Protein AF-A0A0J8UMG7-F1 (afdb_monomer_lite)

Foldseek 3Di:
DDDDDPPPPVVVVVVVVVVVVVVVVVVDDPCPVPDDDDDPVVVVVVVVVVQQQVCQVQFPPQDADPQGDGPDDSVVQPQKGWDDKDFPDPVRQRKIWTWIFGHPPDDTDIDTHIDGDPDVPVCVVVVPCPDDPDDPDDPDPPPD

InterPro domains:
  IPR029058 Alpha/Beta hydrolase fold [G3DSA:3.40.50.1820] (32-143)
  IPR029058 Alpha/Beta hydrolase fold [SSF53474] (43-130)
  IPR051299 Alpha/beta hydrolase lipase/esterase [PTHR46640] (12-139)

Organism: NCBI:txid396776

pLDDT: mean 81.43, std 16.69, range [40.59, 98.5]

Structure (mmCIF, N/CA/C/O backbone):
data_AF-A0A0J8UMG7-F1
#
_entry.id   AF-A0A0J8UMG7-F1
#
loop_
_atom_site.group_PDB
_atom_site.id
_atom_site.type_symbol
_atom_site.label_atom_id
_atom_site.label_alt_id
_atom_site.label_comp_id
_atom_site.label_asym_id
_atom_site.label_entity_id
_atom_site.label_seq_id
_atom_site.pdbx_PDB_ins_code
_atom_site.Cartn_x
_atom_site.Cartn_y
_atom_site.Cartn_z
_atom_site.occupancy
_atom_site.B_iso_or_equiv
_atom_site.auth_seq_id
_atom_site.auth_comp_id
_atom_site.auth_asym_id
_atom_site.auth_atom_id
_atom_site.pdbx_PDB_model_num
ATOM 1 N N . MET A 1 1 ? -9.752 -48.807 63.835 1.00 40.59 1 MET A N 1
ATOM 2 C CA . MET A 1 1 ? -9.842 -47.347 64.065 1.00 40.59 1 MET A CA 1
ATOM 3 C C . MET A 1 1 ? -8.886 -46.637 63.116 1.00 40.59 1 MET A C 1
ATOM 5 O O . MET A 1 1 ? -7.694 -46.640 63.376 1.00 40.59 1 MET A O 1
ATOM 9 N N . THR A 1 2 ? -9.375 -46.036 62.032 1.00 44.28 2 THR A N 1
ATOM 10 C CA . THR A 1 2 ? -8.588 -45.105 61.202 1.00 44.28 2 THR A CA 1
ATOM 11 C C . THR A 1 2 ? -9.503 -43.964 60.765 1.00 44.28 2 THR A C 1
ATOM 13 O O . THR A 1 2 ? -10.340 -44.096 59.879 1.00 44.28 2 THR A O 1
ATOM 16 N N . ARG A 1 3 ? -9.392 -42.841 61.480 1.00 49.38 3 ARG A N 1
ATOM 17 C CA . ARG A 1 3 ? -10.143 -41.604 61.248 1.00 49.38 3 ARG A CA 1
ATOM 18 C C . ARG A 1 3 ? -9.490 -40.860 60.078 1.00 49.38 3 ARG A C 1
ATOM 20 O O . ARG A 1 3 ? -8.362 -40.392 60.216 1.00 49.38 3 ARG A O 1
ATOM 27 N N . ALA A 1 4 ? -10.175 -40.772 58.938 1.00 53.69 4 ALA A N 1
ATOM 28 C CA . ALA A 1 4 ? -9.739 -39.960 57.803 1.00 53.69 4 ALA A CA 1
ATOM 29 C C . ALA A 1 4 ? -9.665 -38.478 58.222 1.00 53.69 4 ALA A C 1
ATOM 31 O O . ALA A 1 4 ? -10.604 -37.953 58.822 1.00 53.69 4 ALA A O 1
ATOM 32 N N . ARG A 1 5 ? -8.527 -37.817 57.968 1.00 57.31 5 ARG A N 1
ATOM 33 C CA . ARG A 1 5 ? -8.287 -36.410 58.334 1.00 57.31 5 ARG A CA 1
ATOM 34 C C . ARG A 1 5 ? -8.921 -35.469 57.289 1.00 57.31 5 ARG A C 1
ATOM 36 O O . ARG A 1 5 ? -8.459 -35.468 56.150 1.00 57.31 5 ARG A O 1
ATOM 43 N N . PRO A 1 6 ? -9.895 -34.611 57.648 1.00 53.78 6 PRO A N 1
ATOM 44 C CA . PRO A 1 6 ? -10.584 -33.705 56.722 1.00 53.78 6 PRO A CA 1
ATOM 45 C C . PRO A 1 6 ? -9.822 -32.375 56.535 1.00 53.78 6 PRO A C 1
ATOM 47 O O . PRO A 1 6 ? -10.382 -31.301 56.713 1.00 53.78 6 PRO A O 1
ATOM 50 N N . GLY A 1 7 ? -8.516 -32.432 56.244 1.00 54.94 7 GLY A N 1
ATOM 51 C CA . GLY A 1 7 ? -7.640 -31.243 56.240 1.00 54.94 7 GLY A CA 1
ATOM 52 C C . GLY A 1 7 ? -7.069 -30.821 54.881 1.00 54.94 7 GLY A C 1
ATOM 53 O O . GLY A 1 7 ? -6.580 -29.706 54.755 1.00 54.94 7 GLY A O 1
ATOM 54 N N . HIS A 1 8 ? -7.107 -31.686 53.861 1.00 55.12 8 HIS A N 1
ATOM 55 C CA . HIS A 1 8 ? -6.413 -31.430 52.585 1.00 55.12 8 HIS A CA 1
ATOM 56 C C . HIS A 1 8 ? -7.260 -30.696 51.532 1.00 55.12 8 HIS A C 1
ATOM 58 O O . HIS A 1 8 ? -6.709 -30.003 50.683 1.00 55.12 8 HIS A O 1
ATOM 64 N N . SER A 1 9 ? -8.593 -30.788 51.598 1.00 58.50 9 SER A N 1
ATOM 65 C CA . SER A 1 9 ? -9.470 -30.222 50.560 1.00 58.50 9 SER A CA 1
ATOM 66 C C . SER A 1 9 ? -9.571 -28.694 50.613 1.00 58.50 9 SER A C 1
ATOM 68 O O . SER A 1 9 ? -9.658 -28.056 49.571 1.00 58.50 9 SER A O 1
ATOM 70 N N . ILE A 1 10 ? -9.541 -28.108 51.814 1.00 61.28 10 ILE A N 1
ATOM 71 C CA . ILE A 1 10 ? -9.785 -26.670 52.039 1.00 61.28 10 ILE A CA 1
ATOM 72 C C . ILE A 1 10 ? -8.584 -25.829 51.576 1.00 61.28 10 ILE A C 1
ATOM 74 O O . ILE A 1 10 ? -8.742 -24.751 51.005 1.00 61.28 10 ILE A O 1
ATOM 78 N N . SER A 1 11 ? -7.376 -26.363 51.768 1.00 70.88 11 SER A N 1
ATOM 79 C CA . SER A 1 11 ? -6.120 -25.746 51.336 1.00 70.88 11 SER A CA 1
ATOM 80 C C . SER A 1 11 ? -6.040 -25.655 49.809 1.00 70.88 11 SER A C 1
ATOM 82 O O . SER A 1 11 ? -5.774 -24.594 49.251 1.00 70.88 11 SER A O 1
ATOM 84 N N . MET A 1 12 ? -6.382 -26.741 49.109 1.00 73.31 12 MET A N 1
ATOM 85 C CA . MET A 1 12 ? -6.317 -26.790 47.648 1.00 73.31 12 MET A CA 1
ATOM 86 C C . MET A 1 12 ? -7.334 -25.852 46.982 1.00 73.31 12 MET A C 1
ATOM 88 O O . MET A 1 12 ? -6.992 -25.162 46.023 1.00 73.31 12 MET A O 1
ATOM 92 N N . THR A 1 13 ? -8.553 -25.754 47.524 1.00 79.88 13 THR A N 1
ATOM 93 C CA . THR A 1 13 ? -9.547 -24.775 47.056 1.00 79.88 13 THR A CA 1
ATOM 94 C C . THR A 1 13 ? -9.097 -23.336 47.292 1.00 79.88 13 THR A C 1
ATOM 96 O O . THR A 1 13 ? -9.307 -22.491 46.427 1.00 79.88 13 THR A O 1
ATOM 99 N N . TYR A 1 14 ? -8.435 -23.054 48.418 1.00 85.31 14 TYR A N 1
ATOM 100 C CA . TYR A 1 14 ? -7.916 -21.719 48.716 1.00 85.31 14 TYR A CA 1
ATOM 101 C C . TYR A 1 14 ? -6.828 -21.305 47.720 1.00 85.31 14 TYR A C 1
ATOM 103 O O . TYR A 1 14 ? -6.915 -20.226 47.139 1.00 85.31 14 TYR A O 1
ATOM 111 N N . TYR A 1 15 ? -5.855 -22.182 47.450 1.00 86.44 15 TYR A N 1
ATOM 112 C CA . TYR A 1 15 ? -4.812 -21.912 46.456 1.00 86.44 15 TYR A CA 1
ATOM 113 C C . TYR A 1 15 ? -5.370 -21.760 45.040 1.00 86.44 15 TYR A C 1
ATOM 115 O O . TYR A 1 15 ? -4.899 -20.902 44.297 1.00 86.44 15 TYR A O 1
ATOM 123 N N . PHE A 1 16 ? -6.390 -22.541 44.674 1.00 84.69 16 PHE A N 1
ATOM 124 C CA . PHE A 1 16 ? -7.036 -22.422 43.368 1.00 84.69 16 PHE A CA 1
ATOM 125 C C . PHE A 1 16 ? -7.751 -21.075 43.215 1.00 84.69 16 PHE A C 1
ATOM 127 O O . PHE A 1 16 ? -7.536 -20.371 42.231 1.00 84.69 16 PHE A O 1
ATOM 134 N N . VAL A 1 17 ? -8.532 -20.665 44.219 1.00 85.81 17 VAL A N 1
ATOM 135 C CA . VAL A 1 17 ? -9.197 -19.354 44.222 1.00 85.81 1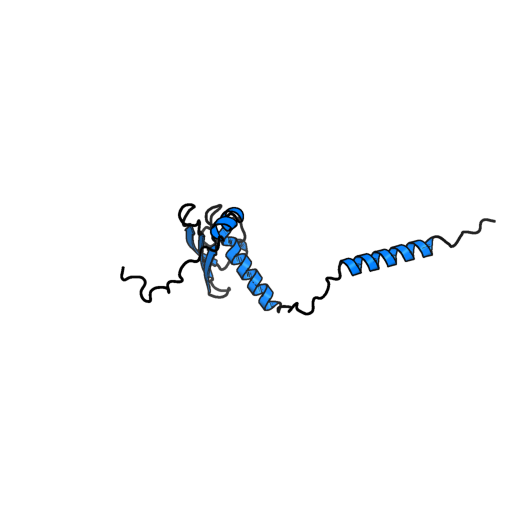7 VAL A CA 1
ATOM 136 C C . VAL A 1 17 ? -8.161 -18.231 44.175 1.00 85.81 17 VAL A C 1
ATOM 138 O O . VAL A 1 17 ? -8.273 -17.339 43.336 1.00 85.81 17 VAL A O 1
ATOM 141 N N . LEU A 1 18 ? -7.105 -18.302 44.987 1.00 86.19 18 LEU A N 1
ATOM 142 C CA . LEU A 1 18 ? -6.045 -17.294 44.992 1.00 86.19 18 LEU A CA 1
ATOM 143 C C . LEU A 1 18 ? -5.358 -17.183 43.621 1.00 86.19 18 LEU A C 1
ATOM 145 O O . LEU A 1 18 ? -5.176 -16.081 43.112 1.00 86.19 18 LEU A O 1
ATOM 149 N N . ALA A 1 19 ? -5.036 -18.317 42.993 1.00 86.06 19 ALA A N 1
ATOM 150 C CA . ALA A 1 19 ? -4.437 -18.356 41.663 1.00 86.06 19 ALA A CA 1
ATOM 151 C C . ALA A 1 19 ? -5.370 -17.762 40.596 1.00 86.06 19 ALA A C 1
ATOM 153 O O . ALA A 1 19 ? -4.912 -16.991 39.755 1.00 86.06 19 ALA A O 1
ATOM 154 N N . THR A 1 20 ? -6.676 -18.051 40.651 1.00 82.31 20 THR A N 1
ATOM 155 C CA . THR A 1 20 ? -7.651 -17.455 39.721 1.00 82.31 20 THR A CA 1
ATOM 156 C C . THR A 1 20 ? -7.794 -15.946 39.907 1.00 82.31 20 THR A C 1
ATOM 158 O O . THR A 1 20 ? -7.849 -15.222 38.917 1.00 82.31 20 THR A O 1
ATOM 161 N N . VAL A 1 21 ? -7.787 -15.449 41.149 1.00 83.81 21 VAL A N 1
ATOM 162 C CA . VAL A 1 21 ? -7.845 -14.008 41.442 1.00 83.81 21 VAL A CA 1
ATOM 163 C C . VAL A 1 21 ? -6.586 -13.306 40.935 1.00 83.81 21 VAL A C 1
ATOM 165 O O . VAL A 1 21 ? -6.695 -12.285 40.259 1.00 83.81 21 VAL A O 1
ATOM 168 N N . LEU A 1 22 ? -5.404 -13.883 41.179 1.00 82.44 22 LEU A N 1
ATOM 169 C CA . LEU A 1 22 ? -4.135 -13.351 40.674 1.00 82.44 22 LEU A CA 1
ATOM 170 C C . LEU A 1 22 ? -4.105 -13.334 39.138 1.00 82.44 22 LEU A C 1
ATOM 172 O O . LEU A 1 22 ? -3.728 -12.325 38.542 1.00 82.44 22 LEU A O 1
ATOM 176 N N . PHE A 1 23 ? -4.575 -14.402 38.492 1.00 78.62 23 PHE A N 1
ATOM 177 C CA . PHE A 1 23 ? -4.648 -14.489 37.034 1.00 78.62 23 PHE A CA 1
ATOM 178 C C . PHE A 1 23 ? -5.619 -13.459 36.438 1.00 78.62 23 PHE A C 1
ATOM 180 O O . PHE A 1 23 ? -5.269 -12.761 35.489 1.00 78.62 23 PHE A O 1
ATOM 187 N N . LEU A 1 24 ? -6.806 -13.287 37.029 1.00 76.62 24 LEU A N 1
ATOM 188 C CA . LEU A 1 24 ? -7.778 -12.274 36.602 1.00 76.62 24 LEU A CA 1
ATOM 189 C C . LEU A 1 24 ? -7.247 -10.848 36.792 1.00 76.62 24 LEU A C 1
ATOM 191 O O . LEU A 1 24 ? -7.445 -10.007 35.917 1.00 76.62 24 LEU A O 1
ATOM 195 N N . SER A 1 25 ? -6.532 -10.577 37.887 1.00 74.19 25 SER A N 1
ATOM 196 C CA . SER A 1 25 ? -5.908 -9.268 38.109 1.00 74.19 25 SER A CA 1
ATOM 197 C C . SER A 1 25 ? -4.758 -8.973 37.140 1.00 74.19 25 SER A C 1
ATOM 199 O O . SER A 1 25 ? -4.570 -7.821 36.772 1.00 74.19 25 SER A O 1
ATOM 201 N N . ALA A 1 26 ? -4.041 -9.996 36.659 1.00 72.00 26 ALA A N 1
ATOM 202 C CA . ALA A 1 26 ? -3.015 -9.838 35.626 1.00 72.00 26 ALA A CA 1
ATOM 203 C C . ALA A 1 26 ? -3.610 -9.565 34.230 1.00 72.00 26 ALA A C 1
ATOM 205 O O . ALA A 1 26 ? -2.961 -8.934 33.398 1.00 72.00 26 ALA A O 1
ATOM 206 N N . LEU A 1 27 ? -4.846 -10.014 33.973 1.00 71.94 27 LEU A N 1
ATOM 207 C CA . LEU A 1 27 ? -5.594 -9.698 32.748 1.00 71.94 27 LEU A CA 1
ATOM 208 C C . LEU A 1 27 ? -6.306 -8.338 32.812 1.00 71.94 27 LEU A C 1
ATOM 210 O O . LEU A 1 27 ? -6.716 -7.810 31.777 1.00 71.94 27 LEU A O 1
ATOM 214 N N . ALA A 1 28 ? -6.466 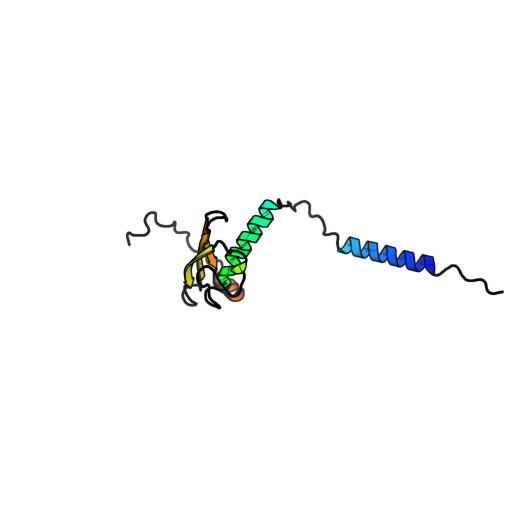-7.762 34.004 1.00 68.25 28 ALA A N 1
ATOM 215 C CA . ALA A 1 28 ? -7.043 -6.440 34.167 1.00 68.25 28 ALA A CA 1
ATOM 216 C C . ALA A 1 28 ? -6.020 -5.377 33.738 1.00 68.25 28 ALA A C 1
ATOM 218 O O . ALA A 1 28 ? -5.137 -4.989 34.501 1.00 68.25 28 ALA A O 1
ATOM 219 N N . GLN A 1 29 ? -6.134 -4.892 32.499 1.00 71.38 29 GLN A N 1
ATOM 220 C CA . GLN A 1 29 ? -5.384 -3.712 32.077 1.00 71.38 29 GLN A CA 1
ATOM 221 C C . GLN A 1 29 ? -5.756 -2.519 32.972 1.00 71.38 29 GLN A C 1
ATOM 223 O O . GLN A 1 29 ? -6.950 -2.285 33.194 1.00 71.38 29 GLN A O 1
ATOM 228 N N . PRO A 1 30 ? -4.774 -1.741 33.467 1.00 64.06 30 PRO A N 1
ATOM 229 C CA . PRO A 1 30 ? -5.059 -0.495 34.158 1.00 64.06 30 PRO A CA 1
ATOM 230 C C . PRO A 1 30 ? -5.854 0.412 33.214 1.00 64.06 30 PRO A C 1
ATOM 232 O O . PRO A 1 30 ? -5.401 0.764 32.125 1.00 64.06 30 PRO A O 1
ATOM 235 N N . TYR A 1 31 ? -7.080 0.736 33.619 1.00 63.72 31 TYR A N 1
ATOM 236 C CA . TYR A 1 31 ? -7.942 1.671 32.911 1.00 63.72 31 TYR A CA 1
ATOM 237 C C . TYR A 1 31 ? -7.399 3.084 33.135 1.00 63.72 31 TYR A C 1
ATOM 239 O O . TYR A 1 31 ? -7.769 3.758 34.094 1.00 63.72 31 TYR A O 1
ATOM 247 N N . ASP A 1 32 ? -6.481 3.516 32.274 1.00 66.38 32 ASP A N 1
ATOM 248 C CA . ASP A 1 32 ? -6.111 4.923 32.171 1.00 66.38 32 ASP A CA 1
ATOM 249 C C . ASP A 1 32 ? -7.311 5.652 31.546 1.00 66.38 32 ASP A C 1
ATOM 251 O O . ASP A 1 32 ? -7.679 5.392 30.396 1.00 66.38 32 ASP A O 1
ATOM 255 N N . GLY A 1 33 ? -8.002 6.489 32.328 1.00 61.84 33 GLY A N 1
ATOM 256 C CA . GLY A 1 33 ? -9.293 7.125 32.000 1.00 61.84 33 GLY A CA 1
ATOM 257 C C . GLY A 1 33 ? -9.289 8.050 30.772 1.00 61.84 33 GLY A C 1
ATOM 258 O O . GLY A 1 33 ? -10.263 8.754 30.519 1.00 61.84 33 GLY A O 1
ATOM 259 N N . THR A 1 34 ? -8.202 8.040 30.011 1.00 71.88 34 THR A N 1
ATOM 260 C CA . THR A 1 34 ? -7.954 8.703 28.730 1.00 71.88 34 THR A CA 1
ATOM 261 C C . THR A 1 34 ? -8.244 7.799 27.519 1.00 71.88 34 THR A C 1
ATOM 263 O O . THR A 1 34 ? -8.298 8.287 26.387 1.00 71.88 34 THR A O 1
ATOM 266 N N . SER A 1 35 ? -8.475 6.493 27.717 1.00 70.81 35 SER A N 1
ATOM 267 C CA . SER A 1 35 ? -8.734 5.541 26.627 1.00 70.81 35 SER A CA 1
ATOM 268 C C . SER A 1 35 ? -10.141 5.697 26.035 1.00 70.81 35 SER A C 1
ATOM 270 O O . SER A 1 35 ? -11.132 5.128 26.506 1.00 70.81 35 SER A O 1
ATOM 272 N N . ARG A 1 36 ? -10.245 6.484 24.959 1.00 82.19 36 ARG A N 1
ATOM 273 C CA . ARG A 1 36 ? -11.482 6.622 24.181 1.00 82.19 36 ARG A CA 1
ATOM 274 C C . ARG A 1 36 ? -11.682 5.392 23.293 1.00 82.19 36 ARG A C 1
ATOM 276 O O . ARG A 1 36 ? -11.023 5.247 22.264 1.00 82.19 36 ARG A O 1
ATOM 283 N N . ARG A 1 37 ? -12.654 4.541 23.637 1.00 86.62 37 ARG A N 1
ATOM 284 C CA . ARG A 1 37 ? -13.079 3.428 22.768 1.00 86.62 37 ARG A CA 1
ATOM 285 C C . ARG A 1 37 ? -13.634 3.969 21.443 1.00 86.62 37 ARG A C 1
ATOM 287 O O . ARG A 1 37 ? -14.373 4.956 21.421 1.00 86.62 37 ARG A O 1
ATOM 294 N N . VAL A 1 38 ? -13.274 3.328 20.335 1.00 92.19 38 VAL A N 1
ATOM 295 C CA . VAL A 1 38 ? -13.826 3.615 19.001 1.00 92.19 38 VAL A CA 1
ATOM 296 C C . VAL A 1 38 ? -15.065 2.756 18.739 1.00 92.19 38 VAL A C 1
ATOM 298 O O . VAL A 1 38 ? -15.238 1.711 19.362 1.00 92.19 38 VAL A O 1
ATOM 301 N N . SER A 1 39 ? -15.947 3.188 17.833 1.00 94.81 39 SER A N 1
ATOM 302 C CA . SER A 1 39 ? -17.065 2.348 17.395 1.00 94.81 39 SER A CA 1
ATOM 303 C C . SER A 1 39 ? -16.557 1.184 16.543 1.00 94.81 39 SER A C 1
ATOM 305 O O . SER A 1 39 ? -15.559 1.329 15.835 1.00 94.81 39 SER A O 1
ATOM 307 N N . GLN A 1 40 ? -17.275 0.057 16.555 1.00 96.00 40 GLN A N 1
ATOM 308 C CA . GLN A 1 40 ? -16.916 -1.110 15.742 1.00 96.00 40 GLN A CA 1
ATOM 309 C C . GLN A 1 40 ? -16.796 -0.743 14.258 1.00 96.00 40 GLN A C 1
ATOM 311 O O . GLN A 1 40 ? -15.790 -1.024 13.629 1.00 96.00 40 GLN A O 1
ATOM 316 N N . LYS A 1 41 ? -17.752 0.036 13.739 1.00 96.75 41 LYS A N 1
ATOM 317 C CA . LYS A 1 41 ? -17.731 0.523 12.354 1.00 96.75 41 LYS A CA 1
ATOM 318 C C . LYS A 1 41 ? -16.451 1.293 12.000 1.00 96.75 41 LYS A C 1
ATOM 320 O O . LYS A 1 41 ? -15.946 1.160 10.888 1.00 96.75 41 LYS A O 1
ATOM 325 N N . LEU A 1 42 ? -15.949 2.133 12.913 1.00 95.81 42 LEU A N 1
ATOM 326 C CA . LEU A 1 42 ? -14.701 2.866 12.686 1.00 95.81 42 LEU A CA 1
ATOM 327 C C . LEU A 1 42 ? -13.507 1.912 12.708 1.00 95.81 42 LEU A C 1
ATOM 329 O O . LEU A 1 42 ? -12.643 2.019 11.845 1.00 95.81 42 LEU A O 1
ATOM 333 N N . PHE A 1 43 ? -13.478 0.982 13.663 1.00 96.62 43 PHE A N 1
ATOM 334 C CA . PHE A 1 43 ? -12.444 -0.044 13.728 1.00 96.62 43 PHE A CA 1
ATOM 335 C C . PHE A 1 43 ? -12.384 -0.862 12.431 1.00 96.62 43 PHE A C 1
ATOM 337 O O . PHE A 1 43 ? -11.324 -0.923 11.818 1.00 96.62 43 PHE A O 1
ATOM 344 N N . ASP A 1 44 ? -13.522 -1.375 11.960 1.00 97.06 44 ASP A N 1
ATOM 345 C CA . ASP A 1 44 ? -13.613 -2.174 10.731 1.00 97.06 44 ASP A CA 1
ATOM 346 C C . ASP A 1 44 ? -13.112 -1.383 9.513 1.00 97.06 44 ASP A C 1
ATOM 348 O O . ASP A 1 44 ? -12.398 -1.910 8.663 1.00 97.06 44 ASP A O 1
ATOM 352 N N . SER A 1 45 ? -13.437 -0.086 9.451 1.00 96.31 45 SER A N 1
ATOM 353 C CA . SER A 1 45 ? -12.994 0.792 8.360 1.00 96.31 45 SER A CA 1
ATOM 354 C C . SER A 1 45 ? -11.480 1.024 8.391 1.00 96.31 45 SER A C 1
ATOM 356 O O . SER A 1 45 ? -10.828 1.026 7.348 1.00 96.31 45 SER A O 1
ATOM 358 N N . LEU A 1 46 ? -10.904 1.226 9.581 1.00 96.88 46 LEU A N 1
ATOM 359 C CA . LEU A 1 46 ? -9.457 1.383 9.747 1.00 96.88 46 LEU A CA 1
ATOM 360 C C . LEU A 1 46 ? -8.721 0.079 9.432 1.00 96.88 46 LEU A C 1
ATOM 362 O O . LEU A 1 46 ? -7.673 0.108 8.790 1.00 96.88 46 LEU A O 1
ATOM 366 N N . GLU A 1 47 ? -9.283 -1.055 9.843 1.00 97.50 47 GLU A N 1
ATOM 367 C CA . GLU A 1 47 ? -8.735 -2.373 9.553 1.00 97.50 47 GLU A CA 1
ATOM 368 C C . GLU A 1 47 ? -8.764 -2.671 8.047 1.00 97.50 47 GLU A C 1
ATOM 370 O O . GLU A 1 47 ? -7.749 -3.088 7.489 1.00 97.50 47 GLU A O 1
ATOM 375 N N . GLU A 1 48 ? -9.879 -2.402 7.359 1.00 96.94 48 GLU A N 1
ATOM 376 C CA . GLU A 1 48 ? -9.972 -2.541 5.901 1.00 96.94 48 GLU A CA 1
ATOM 377 C C . GLU A 1 48 ? -8.900 -1.693 5.198 1.00 96.94 48 GLU A C 1
ATOM 379 O O . GLU A 1 48 ? -8.169 -2.200 4.345 1.00 96.94 48 GLU A O 1
ATOM 384 N N . LEU A 1 49 ? -8.751 -0.420 5.581 1.00 97.00 49 LEU A N 1
ATOM 385 C CA . LEU A 1 49 ? -7.746 0.473 4.998 1.00 97.00 49 LEU A CA 1
ATOM 386 C C . LEU A 1 49 ? -6.315 -0.005 5.268 1.00 97.00 49 LEU A C 1
ATOM 388 O O . LEU A 1 49 ? -5.483 0.024 4.359 1.00 97.00 49 LEU A O 1
ATOM 392 N N . ALA A 1 50 ? -6.033 -0.491 6.478 1.00 96.88 50 ALA A N 1
ATOM 393 C CA . ALA A 1 50 ? -4.733 -1.063 6.813 1.00 96.88 50 ALA A CA 1
ATOM 394 C C . ALA A 1 50 ? -4.413 -2.264 5.910 1.00 96.88 50 ALA A C 1
ATOM 396 O O . ALA A 1 50 ? -3.323 -2.346 5.348 1.00 96.88 50 ALA A O 1
ATOM 397 N N . ARG A 1 51 ? -5.393 -3.145 5.688 1.00 97.31 51 ARG A N 1
ATOM 398 C CA . ARG A 1 51 ? -5.279 -4.309 4.797 1.00 97.31 51 ARG A CA 1
ATOM 399 C C . ARG A 1 51 ? -5.081 -3.920 3.326 1.00 97.31 51 ARG A C 1
ATOM 401 O O . ARG A 1 51 ? -4.327 -4.588 2.621 1.00 97.31 51 ARG A O 1
ATOM 408 N N . ILE A 1 52 ? -5.729 -2.850 2.860 1.00 97.31 52 ILE A N 1
ATOM 409 C CA . ILE A 1 52 ? -5.554 -2.301 1.503 1.00 97.31 52 ILE A CA 1
ATOM 410 C C . ILE A 1 52 ? -4.127 -1.768 1.318 1.00 97.31 52 ILE A C 1
ATOM 412 O O . ILE A 1 52 ? -3.482 -2.062 0.306 1.00 97.31 52 ILE A O 1
ATOM 416 N N . VAL A 1 53 ? -3.618 -0.998 2.284 1.00 95.69 53 VAL A N 1
ATOM 417 C CA . VAL A 1 53 ? -2.258 -0.437 2.226 1.00 95.69 53 VAL A CA 1
ATOM 418 C C . VAL A 1 53 ? -1.202 -1.534 2.363 1.00 95.69 53 VAL A C 1
ATOM 420 O O . VAL A 1 53 ? -0.198 -1.488 1.659 1.00 95.69 53 VAL A O 1
ATOM 423 N N . ASP A 1 54 ? -1.440 -2.566 3.170 1.00 95.25 54 ASP A N 1
ATOM 424 C CA . ASP A 1 54 ? -0.531 -3.710 3.327 1.00 95.25 54 ASP A CA 1
ATOM 425 C C . ASP A 1 54 ? -0.255 -4.439 1.994 1.00 95.25 54 ASP A C 1
ATOM 427 O O . ASP A 1 54 ? 0.864 -4.852 1.707 1.00 95.25 54 ASP A O 1
ATOM 431 N N . ILE A 1 55 ? -1.224 -4.491 1.075 1.00 97.19 55 ILE A N 1
ATOM 432 C CA . ILE A 1 55 ? -1.019 -5.086 -0.260 1.00 97.19 55 ILE A CA 1
ATOM 433 C C . ILE A 1 55 ? 0.098 -4.385 -1.055 1.00 97.19 55 ILE A C 1
ATOM 435 O O . ILE A 1 55 ? 0.744 -5.017 -1.896 1.00 97.19 55 ILE A O 1
ATOM 439 N N . THR A 1 56 ? 0.395 -3.111 -0.768 1.00 95.19 56 THR A N 1
ATOM 440 C CA . THR A 1 56 ? 1.503 -2.392 -1.421 1.00 95.19 56 THR A CA 1
ATOM 441 C C . THR A 1 56 ? 2.853 -3.077 -1.210 1.00 95.19 56 THR A C 1
ATOM 443 O O . THR A 1 56 ? 3.727 -2.934 -2.059 1.00 95.19 56 THR A O 1
ATOM 446 N N . TYR A 1 57 ? 3.023 -3.870 -0.146 1.00 92.31 57 TYR A N 1
ATOM 447 C CA . TYR A 1 57 ? 4.235 -4.650 0.114 1.00 92.31 57 TYR A CA 1
ATOM 448 C C . TYR A 1 57 ? 4.522 -5.721 -0.952 1.00 92.31 57 TYR A C 1
ATOM 450 O O . TYR A 1 57 ? 5.666 -6.163 -1.081 1.00 92.31 57 TYR A O 1
ATOM 458 N N . CYS A 1 58 ? 3.515 -6.118 -1.739 1.00 94.12 58 CYS A N 1
ATOM 459 C CA . CYS A 1 58 ? 3.705 -7.001 -2.891 1.00 94.12 58 CYS A CA 1
ATOM 460 C C . CYS A 1 58 ? 4.356 -6.263 -4.076 1.00 94.12 58 CYS A C 1
ATOM 462 O O . CYS A 1 58 ? 5.000 -6.887 -4.916 1.00 94.12 58 CYS A O 1
ATOM 464 N N . VAL A 1 59 ? 4.216 -4.937 -4.172 1.00 93.31 59 VAL A N 1
ATOM 465 C CA . VAL A 1 59 ? 4.806 -4.143 -5.259 1.00 93.31 59 VAL A CA 1
ATOM 466 C C . VAL A 1 59 ? 6.315 -4.018 -5.041 1.00 93.31 59 VAL A C 1
ATOM 468 O O . VAL A 1 59 ? 6.758 -3.647 -3.961 1.00 93.31 59 VAL A O 1
ATOM 471 N N . GLY A 1 60 ? 7.111 -4.343 -6.064 1.00 85.56 60 GLY A N 1
ATOM 472 C CA . GLY A 1 60 ? 8.577 -4.397 -5.960 1.00 85.56 60 GLY A CA 1
ATOM 473 C C . GLY A 1 60 ? 9.135 -5.719 -5.422 1.00 85.56 60 GLY A C 1
ATOM 474 O O . GLY A 1 60 ? 10.348 -5.892 -5.407 1.00 85.56 60 GLY A O 1
ATOM 475 N N . THR A 1 61 ? 8.274 -6.659 -5.014 1.00 85.62 61 THR A N 1
ATOM 476 C CA .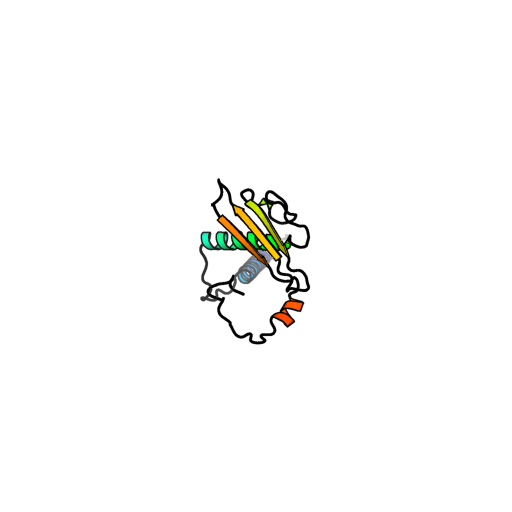 THR A 1 61 ? 8.676 -7.991 -4.536 1.00 85.62 61 THR A CA 1
ATOM 477 C C . THR A 1 61 ? 8.015 -9.096 -5.367 1.00 85.62 61 THR A C 1
ATOM 479 O O . THR A 1 61 ? 8.521 -9.472 -6.419 1.00 85.62 61 THR A O 1
ATOM 482 N N . THR A 1 62 ? 6.864 -9.601 -4.923 1.00 92.56 62 THR A N 1
ATOM 483 C CA . THR A 1 62 ? 6.117 -10.705 -5.547 1.00 92.56 62 THR A CA 1
ATOM 484 C C . THR A 1 62 ? 5.171 -10.251 -6.657 1.00 92.56 62 THR A C 1
ATOM 486 O O . THR A 1 62 ? 4.749 -11.068 -7.466 1.00 92.56 62 THR A O 1
ATOM 489 N N . GLY A 1 63 ? 4.854 -8.958 -6.718 1.00 94.81 63 GLY A N 1
ATOM 490 C CA . GLY A 1 63 ? 3.983 -8.341 -7.712 1.00 94.81 63 GLY A CA 1
ATOM 491 C C . GLY A 1 63 ? 2.490 -8.370 -7.365 1.00 94.81 63 GLY A C 1
ATOM 492 O O . GLY A 1 63 ? 2.018 -9.131 -6.518 1.00 94.81 63 GLY A O 1
ATOM 493 N N . ILE A 1 64 ? 1.738 -7.512 -8.061 1.00 97.88 64 ILE A N 1
ATOM 494 C CA . ILE A 1 64 ? 0.273 -7.548 -8.126 1.00 97.88 64 ILE A CA 1
ATOM 495 C C . ILE A 1 64 ? -0.109 -7.704 -9.599 1.00 97.88 64 ILE A C 1
ATOM 497 O O . ILE A 1 64 ? 0.413 -6.998 -10.460 1.00 97.88 64 ILE A O 1
ATOM 501 N N . TYR A 1 65 ? -1.025 -8.621 -9.888 1.00 97.25 65 TYR A N 1
ATOM 502 C CA . TYR A 1 65 ? -1.411 -9.011 -11.239 1.00 97.25 65 TYR A CA 1
ATOM 503 C C . TYR A 1 65 ? -2.909 -8.837 -11.462 1.00 97.25 65 TYR A C 1
ATOM 505 O O . TYR A 1 65 ? -3.708 -8.946 -10.532 1.00 97.25 65 TYR A O 1
ATOM 513 N N . LYS A 1 66 ? -3.315 -8.633 -12.718 1.00 96.75 66 LYS A N 1
ATOM 514 C CA . LYS A 1 66 ? -4.736 -8.550 -13.075 1.00 96.75 66 LYS A CA 1
ATOM 515 C C . LYS A 1 66 ? -5.492 -9.871 -12.776 1.00 96.75 66 LYS A C 1
ATOM 517 O O . LYS A 1 66 ? -4.902 -10.957 -12.903 1.00 96.75 66 LYS A O 1
ATOM 522 N N . PRO A 1 67 ? -6.789 -9.818 -12.404 1.00 95.50 67 PRO A N 1
ATOM 523 C CA . PRO A 1 67 ? -7.578 -8.610 -12.139 1.00 95.50 67 PRO A CA 1
ATOM 524 C C . PRO A 1 67 ? -7.133 -7.896 -10.858 1.00 95.50 67 PRO A C 1
ATOM 526 O O . PRO A 1 67 ? -6.833 -6.724 -10.951 1.00 95.50 67 PRO A O 1
ATOM 529 N N . PHE A 1 68 ? -6.936 -8.573 -9.727 1.00 97.88 68 PHE A N 1
ATOM 530 C CA . PHE A 1 68 ? -6.226 -8.031 -8.559 1.00 97.88 68 PHE A CA 1
ATOM 531 C C . PHE A 1 68 ? -5.735 -9.201 -7.693 1.00 97.88 68 PHE A C 1
ATOM 533 O O . PHE A 1 68 ? -6.440 -9.700 -6.821 1.00 97.88 68 PHE A O 1
ATOM 540 N N . ARG A 1 69 ? -4.552 -9.738 -8.008 1.00 97.88 69 ARG A N 1
ATOM 541 C CA . ARG A 1 69 ? -3.995 -10.970 -7.421 1.00 97.88 69 ARG A CA 1
ATOM 542 C C . ARG A 1 69 ? -2.561 -10.757 -6.962 1.00 97.88 69 ARG A C 1
ATOM 544 O O . ARG A 1 69 ? -1.777 -10.148 -7.677 1.00 97.88 69 ARG A O 1
ATOM 551 N N . CYS A 1 70 ? -2.211 -11.303 -5.805 1.00 97.00 70 CYS A N 1
ATOM 552 C CA . CYS A 1 70 ? -0.863 -11.253 -5.246 1.00 97.00 70 CYS A CA 1
ATOM 553 C C . CYS A 1 70 ? -0.663 -12.397 -4.243 1.00 97.00 70 CYS A C 1
ATOM 555 O O . CYS A 1 70 ? -1.625 -13.075 -3.881 1.00 97.00 70 CYS A O 1
ATOM 557 N N . ALA A 1 71 ? 0.572 -12.585 -3.771 1.00 95.12 71 ALA A N 1
ATOM 558 C CA . ALA A 1 71 ? 0.892 -13.566 -2.729 1.00 95.12 71 ALA A CA 1
ATOM 559 C C . ALA A 1 71 ? 0.333 -13.188 -1.341 1.00 95.12 71 ALA A C 1
ATOM 561 O O . ALA A 1 71 ? 0.194 -14.050 -0.477 1.00 95.12 71 ALA A O 1
ATOM 562 N N . GLY A 1 72 ? 0.026 -11.904 -1.128 1.00 93.19 72 GLY A N 1
ATOM 563 C CA . GLY A 1 72 ? -0.536 -11.384 0.114 1.00 93.19 72 GLY A CA 1
ATOM 564 C C . GLY A 1 72 ? -2.063 -11.470 0.172 1.00 93.19 72 GLY A C 1
ATOM 565 O O . GLY A 1 72 ? -2.680 -12.514 -0.043 1.00 93.19 72 GLY A O 1
ATOM 566 N N . ARG A 1 73 ? -2.694 -10.337 0.492 1.00 95.69 73 ARG A N 1
ATOM 567 C CA . ARG A 1 73 ? -4.107 -10.279 0.896 1.00 95.69 73 ARG A CA 1
ATOM 568 C C . ARG A 1 73 ? -5.077 -9.880 -0.221 1.00 95.69 73 ARG A C 1
ATOM 570 O O . ARG A 1 73 ? -6.244 -9.631 0.056 1.00 95.69 73 ARG A O 1
ATOM 577 N N . CYS A 1 74 ? -4.640 -9.850 -1.483 1.00 97.44 74 CYS A N 1
ATOM 578 C CA . CYS A 1 74 ? -5.489 -9.434 -2.610 1.00 97.44 74 CYS A CA 1
ATOM 579 C C . CYS A 1 74 ? -6.796 -10.239 -2.724 1.00 97.44 74 CYS A C 1
ATOM 581 O O . CYS A 1 74 ? -7.813 -9.696 -3.137 1.00 97.44 74 CYS A O 1
ATOM 583 N N . LYS A 1 75 ? -6.790 -11.507 -2.286 1.00 96.56 75 LYS A N 1
ATOM 584 C CA . LYS A 1 75 ? -7.976 -12.379 -2.249 1.00 96.56 75 LYS A CA 1
ATOM 585 C C . LYS A 1 75 ? -9.125 -11.867 -1.370 1.00 96.56 75 LYS A C 1
ATOM 587 O O . LYS A 1 75 ? -10.235 -12.347 -1.510 1.00 96.56 75 LYS A O 1
ATOM 592 N N . GLU A 1 76 ? -8.878 -10.922 -0.464 1.00 96.62 76 GLU A N 1
ATOM 593 C CA . GLU A 1 76 ? -9.931 -10.321 0.370 1.00 96.62 76 GLU A CA 1
ATOM 594 C C . GLU A 1 76 ? -10.686 -9.192 -0.338 1.00 96.62 76 GLU A C 1
ATOM 596 O O . GLU A 1 76 ? -11.702 -8.720 0.165 1.00 96.62 76 GLU A O 1
ATOM 601 N N . PHE A 1 77 ? -10.209 -8.769 -1.512 1.00 96.75 77 PHE A N 1
ATOM 602 C CA . PHE A 1 77 ? -10.750 -7.652 -2.280 1.00 96.75 77 PHE A CA 1
ATOM 603 C C . PHE A 1 77 ? -11.152 -8.111 -3.685 1.00 96.75 77 PHE A C 1
ATOM 605 O O . PHE A 1 77 ? -10.673 -7.590 -4.687 1.00 96.75 77 PHE A O 1
ATOM 612 N N . GLU A 1 78 ? -12.044 -9.100 -3.764 1.00 93.69 78 GLU A N 1
ATOM 613 C CA . GLU A 1 78 ? -12.490 -9.710 -5.031 1.00 93.69 78 GLU A CA 1
ATOM 614 C C . GLU A 1 78 ? -13.128 -8.710 -6.014 1.00 93.69 78 GLU A C 1
ATOM 616 O O . GLU A 1 78 ? -13.096 -8.928 -7.223 1.00 93.69 78 GLU A O 1
ATOM 621 N N . GLY A 1 79 ? -13.657 -7.588 -5.515 1.00 95.25 79 GLY A N 1
ATOM 622 C CA . GLY A 1 79 ? -14.204 -6.502 -6.332 1.00 95.25 79 GLY A CA 1
ATOM 623 C C . GLY A 1 79 ? -13.176 -5.558 -6.946 1.00 95.25 79 GLY A C 1
ATOM 624 O O . GLY A 1 79 ? -13.572 -4.627 -7.649 1.00 95.25 79 GLY A O 1
ATOM 625 N N . PHE A 1 80 ? -11.885 -5.729 -6.647 1.00 97.94 80 PHE A N 1
ATOM 626 C CA . PHE A 1 80 ? -10.845 -4.826 -7.126 1.00 97.94 80 PHE A CA 1
ATOM 627 C C . PHE A 1 80 ? -10.315 -5.235 -8.503 1.00 97.94 80 PHE A C 1
ATOM 629 O O . PHE A 1 80 ? -10.118 -6.409 -8.813 1.00 97.94 80 PHE A O 1
ATOM 636 N N . GLU A 1 81 ? -10.003 -4.226 -9.309 1.00 98.12 81 GLU A N 1
ATOM 637 C CA . GLU A 1 81 ? -9.287 -4.332 -10.572 1.00 98.12 81 GLU A CA 1
ATOM 638 C C . GLU A 1 81 ? -8.040 -3.443 -10.532 1.00 98.12 81 GLU A C 1
ATOM 640 O O . GLU A 1 81 ? -8.118 -2.235 -10.319 1.00 98.12 81 GLU A O 1
ATOM 645 N N . LEU A 1 82 ? -6.877 -4.035 -10.779 1.00 98.50 82 LEU A N 1
ATOM 646 C CA . LEU A 1 82 ? -5.595 -3.369 -10.900 1.00 98.50 82 LEU A CA 1
ATOM 647 C C . LEU A 1 82 ? -5.533 -2.562 -12.197 1.00 98.50 82 LEU A C 1
ATOM 649 O O . LEU A 1 82 ? -5.538 -3.119 -13.299 1.00 98.50 82 LEU A O 1
ATOM 653 N N . VAL A 1 83 ? -5.335 -1.255 -12.051 1.00 98.31 83 VAL A N 1
ATOM 654 C CA . VAL A 1 83 ? -5.046 -0.352 -13.166 1.00 98.31 83 VAL A CA 1
ATOM 655 C C . VAL A 1 83 ? -3.547 -0.324 -13.436 1.00 98.31 83 VAL A C 1
ATOM 657 O O . VAL A 1 83 ? -3.112 -0.583 -14.559 1.00 98.31 83 VAL A O 1
ATOM 660 N N . LYS A 1 84 ? -2.745 -0.008 -12.411 1.00 97.62 84 LYS A N 1
ATOM 661 C CA . LYS A 1 84 ? -1.294 0.170 -12.549 1.00 97.62 84 LYS A CA 1
ATOM 662 C C . LYS A 1 84 ? -0.575 0.018 -11.212 1.00 97.62 84 LYS A C 1
ATOM 664 O O . LYS A 1 84 ? -1.119 0.382 -10.177 1.00 97.62 84 LYS A O 1
ATOM 669 N N . THR A 1 85 ? 0.667 -0.450 -11.255 1.00 97.00 85 THR A N 1
ATOM 670 C CA . THR A 1 85 ? 1.626 -0.399 -10.141 1.00 97.00 85 THR A CA 1
ATOM 671 C C . THR A 1 85 ? 2.768 0.560 -10.468 1.00 97.00 85 THR A C 1
ATOM 673 O O . THR A 1 85 ? 3.094 0.757 -11.642 1.00 97.00 85 THR A O 1
ATOM 676 N N . TRP A 1 86 ? 3.415 1.115 -9.448 1.00 93.81 86 TRP A N 1
ATOM 677 C CA . TRP A 1 86 ? 4.668 1.863 -9.592 1.00 93.81 86 TRP A CA 1
ATOM 678 C C . TRP A 1 86 ? 5.644 1.506 -8.472 1.00 93.81 86 TRP A C 1
ATOM 680 O O . TRP A 1 86 ? 5.241 1.128 -7.374 1.00 93.81 86 TRP A O 1
ATOM 690 N N . ASN A 1 87 ? 6.929 1.633 -8.779 1.00 90.31 87 ASN A N 1
ATOM 691 C CA . ASN A 1 87 ? 8.049 1.528 -7.855 1.00 90.31 87 ASN A CA 1
ATOM 692 C C . ASN A 1 87 ? 9.110 2.517 -8.368 1.00 90.31 87 ASN A C 1
ATOM 694 O O . ASN A 1 87 ? 9.476 2.450 -9.543 1.00 90.31 87 ASN A O 1
ATOM 698 N N . THR A 1 88 ? 9.532 3.472 -7.537 1.00 85.12 88 THR A N 1
ATOM 699 C CA . THR A 1 88 ? 10.532 4.490 -7.913 1.00 85.12 88 THR A CA 1
ATOM 700 C C . THR A 1 88 ? 11.976 3.980 -7.818 1.00 85.12 88 THR A C 1
ATOM 702 O O . THR A 1 88 ? 12.884 4.582 -8.388 1.00 85.12 88 THR A O 1
ATOM 705 N N . GLY A 1 89 ? 12.186 2.836 -7.170 1.00 78.81 89 GLY A N 1
ATOM 706 C CA . GLY A 1 89 ? 13.454 2.138 -7.020 1.00 78.81 89 GLY A CA 1
ATOM 707 C C . GLY A 1 89 ? 14.312 2.666 -5.865 1.00 78.81 89 GLY A C 1
ATOM 708 O O . GLY A 1 89 ? 14.058 3.754 -5.338 1.00 78.81 89 GLY A O 1
ATOM 709 N N . PRO A 1 90 ? 15.390 1.944 -5.501 1.00 70.12 90 PRO A N 1
ATOM 710 C CA . PRO A 1 90 ? 16.248 2.296 -4.363 1.00 70.12 90 PRO A CA 1
ATOM 711 C C . PRO A 1 90 ? 16.911 3.675 -4.465 1.00 70.12 90 PRO A C 1
ATOM 713 O O . PRO A 1 90 ? 17.285 4.257 -3.454 1.00 70.12 90 PRO A O 1
ATOM 716 N N . LEU A 1 91 ? 17.064 4.201 -5.685 1.00 65.69 91 LEU A N 1
ATOM 717 C CA . LEU A 1 91 ? 17.696 5.496 -5.948 1.00 65.69 91 LEU A CA 1
ATOM 718 C C . LEU A 1 91 ? 16.750 6.692 -5.745 1.00 65.69 91 LEU A C 1
ATOM 720 O O . LEU A 1 91 ? 17.227 7.818 -5.655 1.00 65.69 91 LEU A O 1
ATOM 724 N N . LEU A 1 92 ? 15.430 6.472 -5.690 1.00 60.44 92 LEU A N 1
ATOM 725 C CA . LEU A 1 92 ? 14.406 7.524 -5.625 1.00 60.44 92 LEU A CA 1
ATOM 726 C C . LEU A 1 92 ? 13.403 7.248 -4.491 1.00 60.44 92 LEU A C 1
ATOM 728 O O . LEU A 1 92 ? 12.194 7.190 -4.715 1.00 60.44 92 LEU A O 1
ATOM 732 N N . SER A 1 93 ? 13.912 7.032 -3.275 1.00 68.38 93 SER A N 1
ATOM 733 C CA . SER A 1 93 ? 13.122 6.811 -2.046 1.00 68.38 93 SER A CA 1
ATOM 734 C C . SER A 1 93 ? 12.258 5.539 -2.020 1.00 68.38 93 SER A C 1
ATOM 736 O O . SER A 1 93 ? 11.359 5.454 -1.184 1.00 68.38 93 SER A O 1
ATOM 738 N N . ASP A 1 94 ? 12.482 4.592 -2.945 1.00 72.00 94 ASP A N 1
ATOM 739 C CA . ASP A 1 94 ? 11.830 3.267 -3.031 1.00 72.00 94 ASP A CA 1
ATOM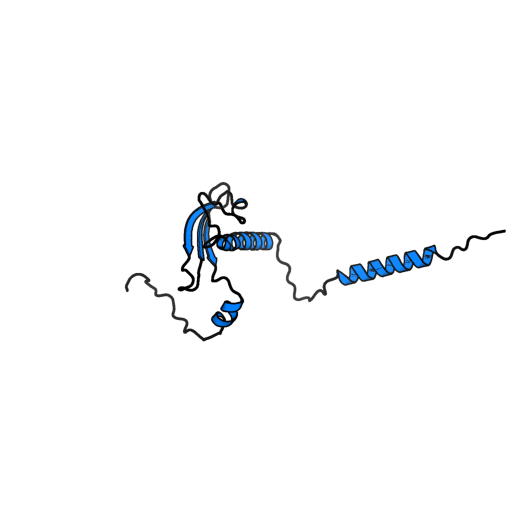 740 C C . ASP A 1 94 ? 10.314 3.293 -2.756 1.00 72.00 94 ASP A C 1
ATOM 742 O O . ASP A 1 94 ? 9.721 2.431 -2.101 1.00 72.00 94 ASP A O 1
ATOM 746 N N . SER A 1 95 ? 9.667 4.347 -3.249 1.00 82.88 95 SER A N 1
ATOM 747 C CA . SER A 1 95 ? 8.243 4.562 -3.092 1.00 82.88 95 SER A CA 1
ATOM 748 C C . SER A 1 95 ? 7.500 3.661 -4.060 1.00 82.88 95 SER A C 1
ATOM 750 O O . SER A 1 95 ? 7.657 3.739 -5.282 1.00 82.88 95 SER A O 1
ATOM 752 N N . CYS A 1 96 ? 6.667 2.796 -3.502 1.00 90.56 96 CYS A N 1
ATOM 753 C CA . CYS A 1 96 ? 5.902 1.819 -4.256 1.00 90.56 96 CYS A CA 1
ATOM 754 C C . CYS A 1 96 ? 4.409 2.041 -4.053 1.00 90.56 96 CYS A C 1
ATOM 756 O O . CYS A 1 96 ? 3.972 2.635 -3.066 1.00 90.56 96 CYS A O 1
ATOM 758 N N . GLY A 1 97 ? 3.601 1.529 -4.969 1.00 95.12 97 GLY A N 1
ATOM 759 C CA . GLY A 1 97 ? 2.161 1.600 -4.814 1.00 95.12 97 GLY A CA 1
ATOM 760 C C . GLY A 1 97 ? 1.389 1.045 -5.992 1.00 95.12 97 GLY A C 1
ATOM 761 O O . GLY A 1 97 ? 1.957 0.511 -6.952 1.00 95.12 97 GLY A O 1
ATOM 762 N N . TYR A 1 98 ? 0.070 1.149 -5.890 1.00 97.50 98 TYR A N 1
ATOM 763 C CA . TYR A 1 98 ? -0.840 0.720 -6.938 1.00 97.50 98 TYR A CA 1
ATOM 764 C C . TYR A 1 98 ? -2.103 1.580 -7.002 1.00 97.50 98 TYR A C 1
ATOM 766 O O . TYR A 1 98 ? -2.537 2.185 -6.020 1.00 97.50 98 TYR A O 1
ATOM 774 N N . LEU A 1 99 ? -2.692 1.598 -8.195 1.00 98.38 99 LEU A N 1
ATOM 775 C CA . LEU A 1 99 ? -3.994 2.165 -8.500 1.00 98.38 99 LEU A CA 1
ATOM 776 C C . LEU A 1 99 ? -4.946 1.014 -8.818 1.00 98.38 99 LEU A C 1
ATOM 778 O O . LEU A 1 99 ? -4.660 0.211 -9.712 1.00 98.38 99 LEU A O 1
ATOM 782 N N . ALA 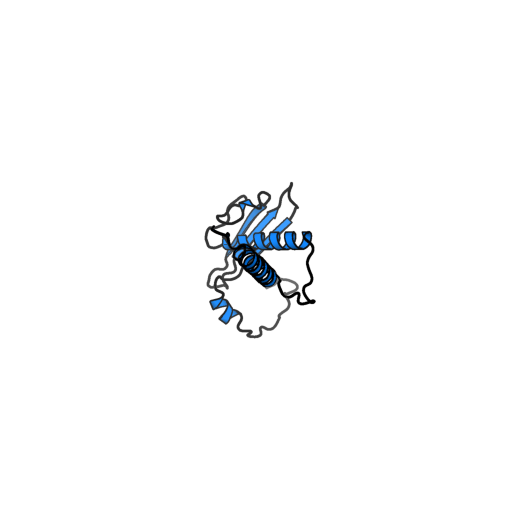A 1 100 ? -6.069 0.948 -8.109 1.00 98.31 100 ALA A N 1
ATOM 783 C CA . ALA A 1 100 ? -7.115 -0.039 -8.341 1.00 98.31 100 ALA A CA 1
ATOM 784 C C . ALA A 1 100 ? -8.512 0.594 -8.357 1.00 98.31 100 ALA A C 1
ATOM 786 O O . ALA A 1 100 ? -8.746 1.645 -7.756 1.00 98.31 100 ALA A O 1
ATOM 787 N N . LEU A 1 101 ? -9.441 -0.062 -9.043 1.00 98.12 101 LEU A N 1
ATOM 788 C CA . LEU A 1 101 ? -10.858 0.292 -9.084 1.00 98.12 101 LEU A CA 1
ATOM 789 C C . LEU A 1 101 ? -11.667 -0.770 -8.351 1.00 98.12 101 LEU A C 1
ATOM 791 O O . LEU A 1 101 ? -11.429 -1.954 -8.549 1.00 98.12 101 LEU A O 1
ATOM 795 N N . SER A 1 102 ? -12.624 -0.352 -7.529 1.00 97.69 102 SER A N 1
ATOM 796 C CA . SER A 1 102 ? -13.580 -1.247 -6.873 1.00 97.69 102 SER A CA 1
ATOM 797 C C . SER A 1 102 ? -14.907 -1.228 -7.627 1.00 97.69 102 SER A C 1
ATOM 799 O O . SER A 1 102 ? -15.495 -0.157 -7.816 1.00 97.69 102 SER A O 1
ATOM 801 N N . HIS A 1 103 ? -15.375 -2.402 -8.043 1.00 95.75 103 HIS A N 1
ATOM 802 C CA . HIS A 1 103 ? -16.574 -2.584 -8.864 1.00 95.75 103 HIS A CA 1
ATOM 803 C C . HIS A 1 103 ? -17.762 -3.138 -8.059 1.00 95.75 103 HIS A C 1
ATOM 805 O O . HIS A 1 103 ? -17.562 -3.730 -6.999 1.00 95.75 103 HIS A O 1
ATOM 811 N N . PRO A 1 104 ? -19.012 -2.986 -8.542 1.00 94.56 104 PRO A N 1
ATOM 812 C CA . PRO A 1 104 ? -20.178 -3.639 -7.942 1.00 94.56 104 PRO A CA 1
ATOM 813 C C . PRO A 1 104 ? -20.033 -5.174 -7.863 1.00 94.56 104 PRO A C 1
ATOM 815 O O . PRO A 1 104 ? -19.431 -5.757 -8.765 1.00 94.56 104 PRO A O 1
ATOM 818 N N . PRO A 1 105 ? -20.612 -5.847 -6.845 1.00 94.94 105 PRO A N 1
ATOM 819 C CA . PRO A 1 105 ? -21.497 -5.319 -5.794 1.00 94.94 105 PRO A CA 1
ATOM 820 C C . PRO A 1 105 ? -20.792 -4.569 -4.648 1.00 94.94 105 PRO A C 1
ATOM 822 O O . PRO A 1 105 ? -21.469 -4.078 -3.746 1.00 94.94 105 PRO A O 1
ATOM 825 N N . TRP A 1 106 ? -19.462 -4.451 -4.666 1.00 94.25 106 TRP A N 1
ATOM 826 C CA . TRP A 1 106 ? -18.710 -3.700 -3.658 1.00 94.25 106 TRP A CA 1
ATOM 827 C C . TRP A 1 106 ? -18.834 -2.177 -3.856 1.00 94.25 106 TRP A C 1
ATOM 829 O O . TRP A 1 106 ? -19.212 -1.707 -4.937 1.00 94.25 106 TRP A O 1
ATOM 839 N N . PRO A 1 107 ? -18.512 -1.363 -2.829 1.00 93.12 107 PRO A N 1
ATOM 840 C CA . PRO A 1 107 ? -18.544 0.091 -2.949 1.00 93.12 107 PRO A CA 1
ATOM 841 C C . PRO A 1 107 ? -17.649 0.589 -4.089 1.00 93.12 107 PRO A C 1
ATOM 843 O O . PRO A 1 107 ? -16.467 0.243 -4.149 1.00 93.12 107 PRO A O 1
ATOM 846 N N . LYS A 1 108 ? -18.195 1.441 -4.964 1.00 95.94 108 LYS A N 1
ATOM 847 C CA . LYS A 1 108 ? -17.435 2.078 -6.050 1.00 95.94 108 LYS A CA 1
ATOM 848 C C . LYS A 1 108 ? -16.383 3.018 -5.470 1.00 95.94 108 LYS A C 1
ATOM 850 O O . LYS A 1 108 ? -16.731 4.001 -4.818 1.00 95.94 108 LYS A O 1
ATOM 855 N N . ARG A 1 109 ? -15.105 2.713 -5.692 1.00 95.88 109 ARG A N 1
ATOM 856 C CA . ARG A 1 109 ? -13.964 3.464 -5.143 1.00 95.88 109 ARG A CA 1
ATOM 857 C C . ARG A 1 109 ? -12.794 3.449 -6.120 1.00 95.88 109 ARG A C 1
ATOM 859 O O . ARG A 1 109 ? -12.583 2.452 -6.807 1.00 95.88 109 ARG A O 1
ATOM 866 N N . ILE A 1 110 ? -12.025 4.534 -6.128 1.00 97.81 110 ILE A N 1
ATOM 867 C CA . ILE A 1 110 ? -10.687 4.584 -6.724 1.00 97.81 110 ILE A CA 1
ATOM 868 C C . ILE A 1 110 ? -9.700 4.485 -5.567 1.00 97.81 110 ILE A C 1
ATOM 870 O O . ILE A 1 110 ? -9.742 5.301 -4.647 1.00 97.81 110 ILE A O 1
ATOM 874 N N . ILE A 1 111 ? -8.846 3.469 -5.595 1.00 97.94 111 ILE A N 1
ATOM 875 C CA . ILE A 1 111 ? -7.877 3.191 -4.541 1.00 97.94 111 ILE A CA 1
ATOM 876 C C . ILE A 1 111 ? -6.497 3.553 -5.055 1.00 97.94 111 ILE A C 1
ATOM 878 O O . ILE A 1 111 ? -6.012 2.948 -6.008 1.00 97.94 111 ILE A O 1
ATOM 882 N N . LEU A 1 112 ? -5.872 4.525 -4.401 1.00 97.56 112 LEU A N 1
ATOM 883 C CA . LEU A 1 112 ? -4.496 4.923 -4.648 1.00 97.56 112 LEU A CA 1
ATOM 884 C C . LEU A 1 112 ? -3.700 4.662 -3.369 1.00 97.56 112 LEU A C 1
ATOM 886 O O . LEU A 1 112 ? -3.815 5.409 -2.399 1.00 97.56 112 LEU A O 1
ATOM 890 N N . ALA A 1 113 ? -2.955 3.559 -3.349 1.00 96.62 113 ALA A N 1
ATOM 891 C CA . ALA A 1 113 ? -2.227 3.108 -2.170 1.00 96.62 113 ALA A CA 1
ATOM 892 C C . ALA A 1 113 ? -0.723 3.308 -2.364 1.00 96.62 113 ALA A C 1
ATOM 894 O O . ALA A 1 113 ? -0.175 2.935 -3.402 1.00 96.62 113 ALA A O 1
ATOM 895 N N . PHE A 1 114 ? -0.066 3.863 -1.347 1.00 93.31 114 PHE A N 1
ATOM 896 C CA . PHE A 1 114 ? 1.361 4.171 -1.348 1.00 93.31 114 PHE A CA 1
ATOM 897 C C . PHE A 1 114 ? 2.074 3.500 -0.180 1.00 93.31 114 PHE A C 1
ATOM 899 O O . PHE A 1 114 ? 1.496 3.303 0.890 1.00 93.31 114 PHE A O 1
ATOM 906 N N . ARG A 1 115 ? 3.363 3.240 -0.379 1.00 88.25 115 ARG A N 1
ATOM 907 C CA . ARG A 1 115 ? 4.344 2.921 0.657 1.00 88.25 115 ARG A CA 1
ATOM 908 C C . ARG A 1 115 ? 5.688 3.569 0.335 1.00 88.25 115 ARG A C 1
ATOM 910 O O . ARG A 1 115 ? 5.992 3.771 -0.837 1.00 88.25 115 ARG A O 1
ATOM 917 N N . GLY A 1 116 ? 6.491 3.832 1.362 1.00 78.62 116 GLY A N 1
ATOM 918 C CA . GLY A 1 116 ? 7.913 4.172 1.222 1.00 78.62 116 GLY A CA 1
ATOM 919 C C . GLY A 1 116 ? 8.838 2.950 1.334 1.00 78.62 116 GLY A C 1
ATOM 920 O O . GLY A 1 116 ? 8.371 1.804 1.373 1.00 78.62 116 GLY A O 1
ATOM 921 N N . THR A 1 117 ? 10.143 3.213 1.436 1.00 64.12 117 THR A N 1
ATOM 922 C CA . THR A 1 117 ? 11.227 2.220 1.526 1.00 64.12 117 THR A CA 1
ATOM 923 C C . THR A 1 117 ? 11.057 1.211 2.664 1.00 64.12 117 THR A C 1
ATOM 925 O O . THR A 1 117 ? 10.663 1.542 3.785 1.00 64.12 117 THR A O 1
ATOM 928 N N . TYR A 1 118 ? 11.451 -0.037 2.403 1.00 58.44 118 TYR A N 1
ATOM 929 C CA . TYR A 1 118 ? 11.712 -1.023 3.451 1.00 58.44 118 TYR A CA 1
ATOM 930 C C . TYR A 1 118 ? 13.056 -0.758 4.131 1.00 58.44 118 TYR A C 1
ATOM 932 O O . TYR A 1 118 ? 14.092 -1.206 3.655 1.00 58.44 118 TYR A O 1
ATOM 940 N N . SER A 1 119 ? 13.033 -0.064 5.264 1.00 52.78 119 SER A N 1
ATOM 941 C CA . SER A 1 119 ? 13.979 -0.252 6.369 1.00 52.78 119 SER A CA 1
ATOM 942 C C . SER A 1 119 ? 13.666 0.791 7.431 1.00 52.78 119 SER A C 1
ATOM 944 O O . SER A 1 119 ? 13.961 1.964 7.240 1.00 52.78 119 SER A O 1
ATOM 946 N N . ILE A 1 120 ? 13.129 0.357 8.575 1.00 53.34 120 ILE A N 1
ATOM 947 C CA . ILE A 1 120 ? 13.043 1.186 9.791 1.00 53.34 120 ILE A CA 1
ATOM 948 C C . ILE A 1 120 ? 14.443 1.734 10.156 1.00 53.34 120 ILE A C 1
ATOM 950 O O . ILE A 1 120 ? 14.566 2.804 10.743 1.00 53.34 120 ILE A O 1
ATOM 954 N N . THR A 1 121 ? 15.514 1.052 9.739 1.00 50.44 121 THR A N 1
ATOM 955 C CA . THR A 1 121 ? 16.913 1.451 9.935 1.00 50.44 121 THR A CA 1
ATOM 956 C C . THR A 1 121 ? 17.370 2.575 8.988 1.00 50.44 121 THR A C 1
ATOM 958 O O . THR A 1 121 ? 18.120 3.439 9.428 1.00 50.44 121 THR A O 1
ATOM 961 N N . ASN A 1 122 ? 16.874 2.645 7.743 1.00 49.94 122 ASN A N 1
ATOM 962 C CA . ASN A 1 122 ? 17.052 3.816 6.864 1.00 49.94 122 ASN A CA 1
ATOM 963 C C . ASN A 1 122 ? 16.053 4.921 7.200 1.00 49.94 122 ASN A C 1
ATOM 965 O O . ASN A 1 122 ? 16.369 6.089 7.014 1.00 49.94 122 ASN A O 1
ATOM 969 N N . THR A 1 123 ? 14.902 4.582 7.789 1.00 52.41 123 THR A N 1
ATOM 970 C CA . THR A 1 123 ? 14.025 5.572 8.405 1.00 52.41 123 THR A CA 1
ATOM 971 C C . THR A 1 123 ? 14.758 6.312 9.517 1.00 52.41 123 THR A C 1
ATOM 973 O O . THR A 1 123 ? 14.608 7.505 9.579 1.00 52.41 123 THR A O 1
ATOM 976 N N . ILE A 1 124 ? 15.628 5.719 10.341 1.00 52.28 124 ILE A N 1
ATOM 977 C CA . ILE A 1 124 ? 16.370 6.501 11.363 1.00 52.28 124 ILE A CA 1
ATOM 978 C C . ILE A 1 124 ? 17.218 7.637 10.745 1.00 52.28 124 ILE 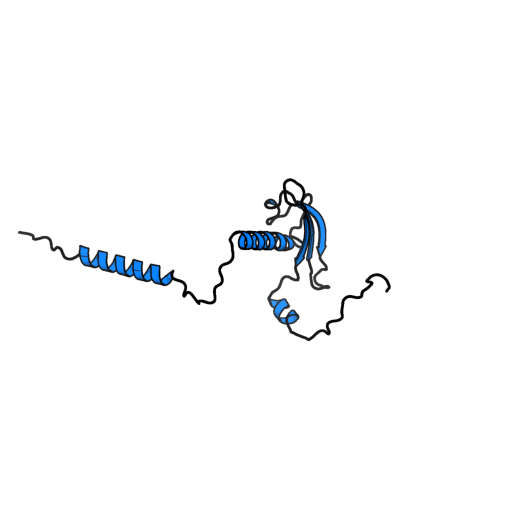A C 1
ATOM 980 O O . ILE A 1 124 ? 17.370 8.688 11.365 1.00 52.28 124 ILE A O 1
ATOM 984 N N . VAL A 1 125 ? 17.725 7.458 9.520 1.00 51.81 125 VAL A N 1
ATOM 985 C CA . VAL A 1 125 ? 18.487 8.488 8.793 1.00 51.81 125 VAL A CA 1
ATOM 986 C C . VAL A 1 125 ? 17.568 9.411 7.972 1.00 51.81 125 VAL A C 1
ATOM 988 O O . VAL A 1 125 ? 17.806 10.612 7.959 1.00 51.81 125 VAL A O 1
ATOM 991 N N . ASP A 1 126 ? 16.476 8.916 7.381 1.00 45.91 126 ASP A N 1
ATOM 992 C CA . ASP A 1 126 ? 15.476 9.731 6.650 1.00 45.91 126 ASP A CA 1
ATOM 993 C C . ASP A 1 126 ? 14.505 10.501 7.571 1.00 45.91 126 ASP A C 1
ATOM 995 O O . ASP A 1 126 ? 13.978 11.546 7.202 1.00 45.91 126 ASP A O 1
ATOM 999 N N . LEU A 1 127 ? 14.276 10.008 8.790 1.00 50.50 127 LEU A N 1
ATOM 1000 C CA . LEU A 1 127 ? 13.574 10.679 9.891 1.00 50.50 127 LEU A CA 1
ATOM 1001 C C . LEU A 1 127 ? 14.524 11.600 10.662 1.00 50.50 127 LEU A C 1
ATOM 1003 O O . LEU A 1 127 ? 14.108 12.192 11.662 1.00 50.50 127 LEU A O 1
ATOM 1007 N N . SER A 1 128 ? 15.786 11.736 10.221 1.00 53.81 128 SER A N 1
ATOM 1008 C CA . SER A 1 128 ? 16.565 12.906 10.601 1.00 53.81 128 SER A CA 1
ATOM 1009 C C . SER A 1 128 ? 15.740 14.109 10.163 1.00 53.81 128 SER A C 1
ATOM 1011 O O . SER A 1 128 ? 15.461 14.320 8.986 1.00 53.81 128 SER A O 1
ATOM 1013 N N . ALA A 1 129 ? 15.227 14.841 11.146 1.00 56.38 129 ALA A N 1
ATOM 1014 C CA . ALA A 1 129 ? 14.358 15.983 10.937 1.00 56.38 129 ALA A CA 1
ATOM 1015 C C . ALA A 1 129 ? 15.184 17.164 10.413 1.00 56.38 129 ALA A C 1
ATOM 1017 O O . ALA A 1 129 ? 15.226 18.218 11.042 1.00 56.38 129 ALA A O 1
ATOM 1018 N N . VAL A 1 130 ? 15.891 16.977 9.296 1.00 66.06 130 VAL A N 1
ATOM 1019 C CA . VAL A 1 130 ? 16.505 18.062 8.545 1.00 66.06 130 VAL A CA 1
ATOM 1020 C C . VAL A 1 130 ? 15.339 18.877 8.003 1.00 66.06 130 VAL A C 1
ATOM 1022 O O . VAL A 1 130 ? 14.615 18.385 7.131 1.00 66.06 130 VAL A O 1
ATOM 1025 N N . PRO A 1 131 ? 15.101 20.092 8.523 1.00 69.56 131 PRO A N 1
ATOM 1026 C CA . PRO A 1 131 ? 13.942 20.864 8.125 1.00 69.56 131 PRO A CA 1
ATOM 1027 C C . PRO A 1 131 ? 14.019 21.134 6.627 1.00 69.56 131 PRO A C 1
ATOM 1029 O O . PRO A 1 131 ? 14.978 21.731 6.142 1.00 69.56 131 PRO A O 1
ATOM 1032 N N . GLN A 1 132 ? 13.011 20.678 5.895 1.00 72.44 132 GLN A N 1
ATOM 1033 C CA . GLN A 1 132 ? 12.797 21.099 4.521 1.00 72.44 132 GLN A CA 1
ATOM 1034 C C . GLN A 1 132 ? 11.820 22.267 4.544 1.00 72.44 132 GLN A C 1
ATOM 1036 O O . GLN A 1 132 ? 10.829 22.248 5.278 1.00 72.44 132 GLN A O 1
ATOM 1041 N N . VAL A 1 133 ? 12.101 23.301 3.753 1.00 82.75 133 VAL A N 1
ATOM 1042 C CA . VAL A 1 133 ? 11.156 24.404 3.580 1.00 82.75 133 VAL A CA 1
ATOM 1043 C C . VAL A 1 133 ? 9.905 23.831 2.924 1.00 82.75 133 VAL A C 1
ATOM 1045 O O . VAL A 1 133 ? 9.982 23.262 1.836 1.00 82.75 133 VAL A O 1
ATOM 1048 N N . TYR A 1 134 ? 8.752 23.970 3.581 1.00 82.94 134 TYR A N 1
ATOM 1049 C CA . TYR A 1 134 ? 7.477 23.663 2.945 1.00 82.94 134 TYR A CA 1
ATOM 1050 C C . TYR A 1 134 ? 7.279 24.637 1.783 1.00 82.94 134 TYR A C 1
ATOM 1052 O O . TYR A 1 134 ? 7.024 25.824 1.988 1.00 82.94 134 TYR A O 1
ATOM 1060 N N . VAL A 1 135 ? 7.418 24.133 0.562 1.00 86.62 135 VAL A N 1
ATOM 1061 C CA . VAL A 1 135 ? 7.058 24.860 -0.651 1.00 86.62 135 VAL A CA 1
ATOM 1062 C C . VAL A 1 135 ? 5.655 24.392 -1.039 1.00 86.62 135 VAL A C 1
ATOM 1064 O O . VAL A 1 135 ? 5.476 23.195 -1.278 1.00 86.62 135 VAL A O 1
ATOM 1067 N N . PRO A 1 136 ? 4.647 25.283 -1.069 1.00 86.00 136 PRO A N 1
ATOM 1068 C CA . PRO A 1 136 ? 3.308 24.923 -1.512 1.00 86.00 136 PRO A CA 1
ATOM 1069 C C . PRO A 1 136 ? 3.343 24.263 -2.888 1.00 86.00 136 PRO A C 1
ATOM 1071 O O . PRO A 1 136 ? 4.117 24.664 -3.760 1.00 86.00 136 PRO A O 1
ATOM 1074 N N . TYR A 1 137 ? 2.484 23.265 -3.090 1.00 77.25 137 TYR A N 1
ATOM 1075 C CA . TYR A 1 137 ? 2.334 22.655 -4.403 1.00 77.25 137 TYR A CA 1
ATOM 1076 C C . TYR A 1 137 ? 1.960 23.741 -5.428 1.00 77.25 137 TYR A C 1
ATOM 1078 O O . TYR A 1 137 ? 1.061 24.540 -5.145 1.00 77.25 137 TYR A O 1
ATOM 1086 N N . PRO A 1 138 ? 2.634 23.812 -6.590 1.00 80.81 138 PRO A N 1
ATOM 1087 C CA . PRO A 1 138 ? 2.363 24.851 -7.571 1.00 80.81 138 PRO A CA 1
ATOM 1088 C C . PRO A 1 138 ? 0.914 24.755 -8.048 1.00 80.81 138 PRO A C 1
ATOM 1090 O O . PRO A 1 138 ? 0.430 23.676 -8.387 1.00 80.81 138 PRO A O 1
ATOM 1093 N N . GLU A 1 139 ? 0.230 25.898 -8.137 1.00 78.31 139 GLU A N 1
ATOM 1094 C CA . GLU A 1 139 ? -1.171 25.963 -8.583 1.00 78.31 139 GLU A CA 1
ATOM 1095 C C . GLU A 1 139 ? -1.371 25.391 -10.000 1.00 78.31 139 GLU A C 1
ATOM 1097 O O . GLU A 1 139 ? -2.480 25.003 -10.369 1.00 78.31 139 GLU A O 1
ATOM 1102 N N . ARG A 1 140 ? -0.293 25.305 -10.798 1.00 76.00 140 ARG A N 1
ATOM 1103 C CA . ARG A 1 140 ? -0.278 24.680 -12.125 1.00 76.00 140 ARG A CA 1
ATOM 1104 C C . ARG A 1 140 ? 0.936 23.761 -12.309 1.00 76.00 140 ARG A C 1
ATOM 1106 O O . ARG A 1 140 ? 2.027 24.252 -12.580 1.00 76.00 140 ARG A O 1
ATOM 1113 N N . PRO A 1 141 ? 0.756 22.432 -12.238 1.00 59.94 141 PRO A N 1
ATOM 1114 C CA . PRO A 1 141 ? 1.869 21.483 -12.318 1.00 59.94 141 PRO A CA 1
ATOM 1115 C C . PRO A 1 141 ? 2.457 21.244 -13.724 1.00 59.94 141 PRO A C 1
ATOM 1117 O O . PRO A 1 141 ? 3.394 20.466 -13.843 1.00 59.94 141 PRO A O 1
ATOM 1120 N N . TRP A 1 142 ? 1.950 21.892 -14.784 1.00 59.16 142 TRP A N 1
ATOM 1121 C CA . TRP A 1 142 ? 2.301 21.577 -16.186 1.00 59.16 142 TRP A CA 1
ATOM 1122 C C . TRP A 1 142 ? 2.937 22.728 -16.991 1.00 59.16 142 TRP A C 1
ATOM 1124 O O . TRP A 1 142 ? 2.980 22.651 -18.215 1.00 59.16 142 TRP A O 1
ATOM 1134 N N . THR A 1 143 ? 3.389 23.814 -16.358 1.00 55.88 143 THR A N 1
ATOM 1135 C CA . THR A 1 143 ? 3.966 24.982 -17.066 1.00 55.88 143 THR A CA 1
ATOM 1136 C C . THR A 1 143 ? 5.471 25.169 -16.833 1.00 55.88 143 THR A C 1
ATOM 1138 O O . THR A 1 143 ? 5.925 26.307 -16.747 1.00 55.88 143 THR A O 1
ATOM 1141 N N . GLY A 1 144 ? 6.232 24.080 -16.697 1.00 51.06 144 GLY A N 1
ATOM 1142 C CA . GLY A 1 144 ? 7.691 24.096 -16.526 1.00 51.06 144 GLY A CA 1
ATOM 1143 C C . GLY A 1 144 ? 8.396 23.266 -17.582 1.00 51.06 144 GLY A C 1
ATOM 1144 O O . GLY A 1 144 ? 7.854 22.187 -17.906 1.00 51.06 144 GLY A O 1
#

Secondary structure (DSSP, 8-state):
-----TTHHHHHHHHHHHHHHHHHHHH-----TT--PPPHHHHHHHHHHHHHHHGGGGTTTT--BTTTB-SSSGGG-TTEEEEEEEE--TTTTT-EEEEEEE-TTS--EEEEEEE--S-HHHHHHHTS--PPP-PPPPS-TT--

Sequence (144 aa):
MTRARPGHSISMTYYFVLATVLFLSALAQPYDGTSRRVSQKLFDSLEELARIVDITYCVGTTGIYKPFRCAGRCKEFEGFELVKTWNTGPLLSDSCGYLALSHPPWPKRIILAFRGTYSITNTIVDLSAVPQVYVPYPERPWTG

Radius of gyration: 27.55 Å; chains: 1; bounding box: 40×73×81 Å